Protein AF-A0ABD4QAK0-F1 (afdb_monomer_lite)

Secondary structure (DSSP, 8-state):
-HHHHHTT--TGGGHHHHHHHHHHHHHHHTS-PPPHHHHHHHHHHHTT------TTS-HHHHHHHHHHHHHTTS--

Radius of gyration: 12.4 Å; chains: 1; bounding box: 28×20×32 Å

InterPro domains:
  IPR000185 Protein translocase subunit SecA [PR00906] (14-38)
  IPR000185 Protein translocase subunit SecA [PR00906] (52-66)
  IPR000185 Protein translocase subunit SecA [PR00906] (68-76)
  IPR000185 Protein translocase subunit SecA [PTHR30612] (5-76)
  IPR011115 SecA DEAD-like, N-terminal [PF07517] (1-76)
  IPR011115 SecA DEAD-like, N-terminal [SM00957] (1-76)
  IPR014018 SecA motor DEAD [PS51196] (1-76)
  IPR027417 P-loop containing nucleoside triphosphate hydrolase [G3DSA:3.40.50.300] (1-76)
  IPR027417 P-loop containing nucleoside triphosphate hydrolase [SSF52540] (3-75)

pLDDT: mean 97.14, std 2.5, range [80.0, 98.69]

Structure (mmCIF, N/CA/C/O backbone):
data_AF-A0ABD4QAK0-F1
#
_entry.id   AF-A0ABD4QAK0-F1
#
loop_
_atom_site.group_PDB
_atom_site.id
_atom_site.type_symbol
_atom_site.label_atom_id
_atom_site.label_alt_id
_atom_site.label_comp_id
_atom_site.label_asym_id
_atom_site.label_entity_id
_atom_site.label_seq_id
_atom_site.pdbx_PDB_ins_code
_atom_site.Cartn_x
_atom_site.Cartn_y
_atom_site.Cartn_z
_atom_site.occupancy
_atom_site.B_iso_or_equiv
_atom_site.auth_seq_id
_atom_site.auth_comp_id
_atom_site.auth_asym_id
_atom_site.auth_atom_id
_atom_site.pdbx_PDB_model_num
ATOM 1 N N . LEU A 1 1 ? -10.767 -9.343 4.819 1.00 92.88 1 LEU A N 1
ATOM 2 C CA . LEU A 1 1 ? -10.369 -7.954 5.130 1.00 92.88 1 LEU A CA 1
ATOM 3 C C . LEU A 1 1 ? -11.455 -7.189 5.890 1.00 92.88 1 LEU A C 1
ATOM 5 O O . LEU A 1 1 ? -11.374 -7.209 7.104 1.00 92.88 1 LEU A O 1
ATOM 9 N N . LYS A 1 2 ? -12.517 -6.620 5.283 1.00 94.31 2 LYS A N 1
ATOM 10 C CA . LYS A 1 2 ? -13.548 -5.873 6.062 1.00 94.31 2 LYS A CA 1
ATOM 11 C C . LYS A 1 2 ? -14.186 -6.678 7.205 1.00 94.31 2 LYS A C 1
ATOM 13 O O . LYS A 1 2 ? -14.271 -6.192 8.322 1.00 94.31 2 LYS A O 1
ATOM 18 N N . ALA A 1 3 ? -14.576 -7.925 6.939 1.00 95.44 3 ALA A N 1
ATOM 19 C CA . ALA A 1 3 ? -15.104 -8.814 7.977 1.00 95.44 3 ALA A CA 1
ATOM 20 C C . ALA A 1 3 ? -14.061 -9.157 9.058 1.00 95.44 3 ALA A C 1
ATOM 22 O O . ALA A 1 3 ? -14.416 -9.365 10.206 1.00 95.44 3 ALA A O 1
ATOM 23 N N . GLU A 1 4 ? -12.772 -9.195 8.712 1.00 95.44 4 GLU A N 1
ATOM 24 C CA . GLU A 1 4 ? -11.711 -9.467 9.689 1.00 95.44 4 GLU A CA 1
ATOM 25 C C . GLU A 1 4 ? -11.467 -8.272 10.611 1.00 95.44 4 GLU A C 1
ATOM 27 O O . GLU A 1 4 ? -11.285 -8.474 11.807 1.00 95.44 4 GLU A O 1
ATOM 32 N N . LEU A 1 5 ? -11.543 -7.047 10.077 1.00 95.00 5 LEU A N 1
ATOM 33 C CA . LEU A 1 5 ? -11.539 -5.823 10.881 1.00 95.00 5 LEU A CA 1
ATOM 34 C C . 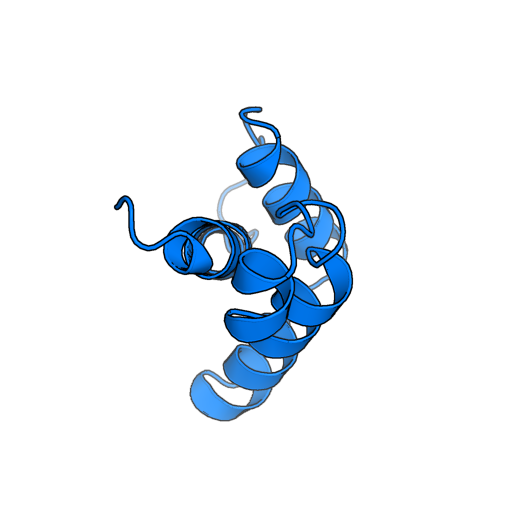LEU A 1 5 ? -12.760 -5.772 11.809 1.00 95.00 5 LEU A C 1
ATOM 36 O O . LEU A 1 5 ? -12.628 -5.472 12.990 1.00 95.00 5 LEU A O 1
ATOM 40 N N . ALA A 1 6 ? -13.943 -6.146 11.307 1.00 94.38 6 ALA A N 1
ATOM 41 C CA . ALA A 1 6 ? -15.150 -6.256 12.132 1.00 94.38 6 ALA A CA 1
ATOM 42 C C . ALA A 1 6 ? -15.015 -7.311 13.250 1.00 94.38 6 ALA A C 1
ATOM 44 O O . ALA A 1 6 ? -15.622 -7.165 14.306 1.00 94.38 6 ALA A O 1
ATOM 45 N N . ASN A 1 7 ? -14.183 -8.334 13.038 1.00 96.19 7 ASN A N 1
ATOM 46 C CA . ASN A 1 7 ? -13.850 -9.357 14.030 1.00 96.19 7 ASN A CA 1
ATOM 47 C C . ASN A 1 7 ? -12.683 -8.955 14.957 1.00 96.19 7 ASN A C 1
ATOM 49 O O . ASN A 1 7 ? -12.170 -9.802 15.685 1.00 96.19 7 ASN A O 1
ATOM 53 N N . GLY A 1 8 ? -12.251 -7.690 14.935 1.00 95.75 8 GLY A N 1
ATOM 54 C CA . GLY A 1 8 ? -11.265 -7.140 15.868 1.00 95.75 8 GLY A CA 1
ATOM 55 C C . GLY A 1 8 ? -9.802 -7.237 15.431 1.00 95.75 8 GLY A C 1
ATOM 56 O O . GLY A 1 8 ? -8.933 -6.899 16.231 1.00 95.75 8 GLY A O 1
ATOM 57 N N . LYS A 1 9 ? -9.500 -7.671 14.198 1.00 97.50 9 LYS A N 1
ATOM 58 C CA . LYS A 1 9 ? -8.130 -7.554 13.668 1.00 97.50 9 LYS A CA 1
ATOM 59 C C . LYS A 1 9 ? -7.763 -6.088 13.436 1.00 97.50 9 LYS A C 1
ATOM 61 O O . LYS A 1 9 ? -8.616 -5.286 13.055 1.00 97.50 9 LYS A O 1
ATOM 66 N N . SER A 1 10 ? -6.488 -5.764 13.607 1.00 97.62 10 SER A N 1
ATOM 67 C CA . SER A 1 10 ? -5.924 -4.469 13.226 1.00 97.62 10 SER A CA 1
ATOM 68 C C . SER A 1 10 ? -5.657 -4.392 11.717 1.00 97.62 10 SER A C 1
ATOM 70 O O . SER A 1 10 ? -5.721 -5.398 11.002 1.00 97.62 10 SER A O 1
ATOM 72 N N . LEU A 1 11 ? -5.334 -3.195 11.216 1.00 97.56 11 LEU A N 1
ATOM 73 C CA . LEU A 1 11 ? -4.865 -3.024 9.838 1.00 97.56 11 LEU A CA 1
ATOM 74 C C . LEU A 1 11 ? -3.539 -3.747 9.592 1.00 97.56 11 LEU A C 1
ATOM 76 O O . LEU A 1 11 ? -3.363 -4.345 8.531 1.00 97.56 11 LEU A O 1
ATOM 80 N N . ASP A 1 12 ? -2.646 -3.753 10.578 1.00 97.62 12 ASP A N 1
ATOM 81 C CA . ASP A 1 12 ? -1.338 -4.400 10.471 1.00 97.62 12 ASP A CA 1
ATOM 82 C C . ASP A 1 12 ? -1.483 -5.919 10.319 1.00 97.62 12 ASP A C 1
ATOM 84 O O . ASP A 1 12 ? -0.827 -6.527 9.471 1.00 97.62 12 ASP A O 1
ATOM 88 N N . ASP A 1 13 ? -2.443 -6.523 11.030 1.00 98.19 13 ASP A N 1
ATOM 89 C CA . ASP A 1 13 ? -2.760 -7.954 10.912 1.00 98.19 13 ASP A CA 1
ATOM 90 C C . ASP A 1 13 ? -3.211 -8.357 9.499 1.00 98.19 13 ASP A C 1
ATOM 92 O O . ASP A 1 13 ? -3.105 -9.524 9.107 1.00 98.19 13 ASP A O 1
ATOM 96 N N . ILE A 1 14 ? -3.754 -7.409 8.729 1.00 98.06 14 ILE A N 1
ATOM 97 C CA . ILE A 1 14 ? -4.258 -7.639 7.372 1.00 98.06 14 ILE A CA 1
ATOM 98 C C . ILE A 1 14 ? -3.429 -6.935 6.289 1.00 98.06 14 ILE A C 1
ATOM 100 O O . ILE A 1 14 ? -3.807 -6.975 5.112 1.00 98.06 14 ILE A O 1
ATOM 104 N N . LEU A 1 15 ? -2.287 -6.342 6.646 1.00 98.44 15 LEU A N 1
ATOM 105 C CA . LEU A 1 15 ? -1.441 -5.573 5.733 1.00 98.44 15 LEU A CA 1
ATOM 106 C C . LEU A 1 15 ? -0.996 -6.419 4.543 1.00 98.44 15 LEU A C 1
ATOM 108 O O . LEU A 1 15 ? -1.192 -6.040 3.387 1.00 98.44 15 LEU A O 1
ATOM 112 N N . VAL A 1 16 ? -0.447 -7.604 4.816 1.00 98.31 16 VAL A N 1
ATOM 113 C CA . VAL A 1 16 ? 0.074 -8.515 3.787 1.00 98.31 16 VAL A CA 1
ATOM 114 C C . VAL A 1 16 ? -1.009 -8.923 2.777 1.00 98.31 16 VAL A C 1
ATOM 116 O O . VAL A 1 16 ? -0.800 -8.710 1.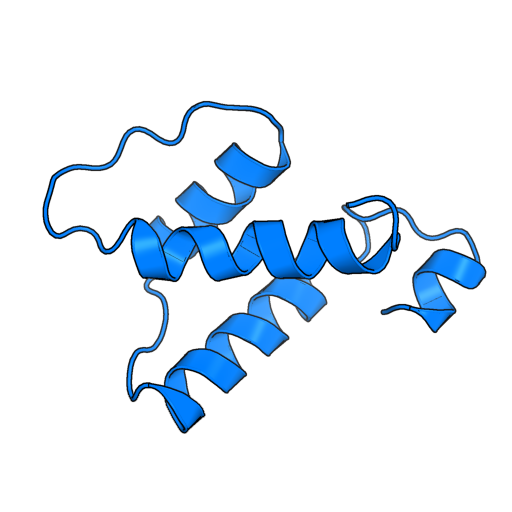576 1.00 98.31 16 VAL A O 1
ATOM 119 N N . PRO A 1 17 ? -2.172 -9.476 3.185 1.00 98.31 17 PRO A N 1
ATOM 120 C CA . PRO A 1 17 ? -3.208 -9.841 2.223 1.00 98.31 17 PRO A CA 1
ATOM 121 C C . PRO A 1 17 ? -3.827 -8.625 1.511 1.00 98.31 17 PRO A C 1
ATOM 123 O O . PRO A 1 17 ? -4.177 -8.735 0.331 1.00 98.31 17 PRO A O 1
ATOM 126 N N . ALA A 1 18 ? -3.915 -7.456 2.156 1.00 98.56 18 ALA A N 1
ATOM 127 C CA . ALA A 1 18 ? -4.370 -6.227 1.505 1.00 98.56 18 ALA A CA 1
ATOM 128 C C . ALA A 1 18 ? -3.399 -5.772 0.400 1.00 98.56 18 ALA A C 1
ATOM 130 O O . ALA A 1 18 ? -3.808 -5.581 -0.748 1.00 98.56 18 ALA A O 1
ATOM 131 N N . PHE A 1 19 ? -2.101 -5.688 0.702 1.00 98.69 19 PHE A N 1
ATOM 132 C CA . PHE A 1 19 ? -1.069 -5.289 -0.260 1.00 98.69 19 PHE A CA 1
ATOM 133 C C . PHE A 1 19 ? -0.950 -6.295 -1.410 1.00 98.69 19 PHE A C 1
ATOM 135 O O . PHE A 1 19 ? -0.818 -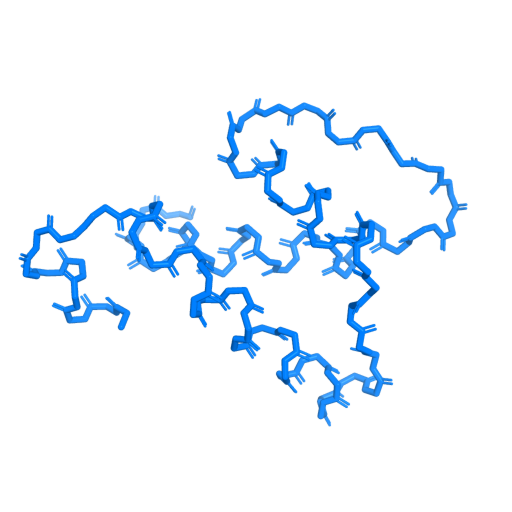5.903 -2.571 1.00 98.69 19 PHE A O 1
ATOM 142 N N . ALA A 1 20 ? -1.057 -7.595 -1.122 1.00 98.69 20 ALA A N 1
ATOM 143 C CA . ALA A 1 20 ? -1.076 -8.633 -2.149 1.00 98.69 20 ALA A CA 1
ATOM 144 C C . ALA A 1 20 ? -2.272 -8.477 -3.105 1.00 98.69 20 ALA A C 1
ATOM 146 O O . ALA A 1 20 ? -2.113 -8.617 -4.322 1.00 98.69 20 ALA A O 1
ATOM 147 N N . THR A 1 21 ? -3.448 -8.131 -2.570 1.00 98.44 21 THR A N 1
ATOM 148 C CA . THR A 1 21 ? -4.663 -7.881 -3.359 1.00 98.44 21 THR A CA 1
ATOM 149 C C . THR A 1 21 ? -4.468 -6.701 -4.308 1.00 98.44 21 THR A C 1
ATOM 151 O O . THR A 1 21 ? -4.712 -6.831 -5.510 1.00 98.44 21 THR A O 1
ATOM 154 N N . VAL A 1 22 ? -3.949 -5.578 -3.806 1.00 98.56 22 VAL A N 1
ATOM 155 C CA . VAL A 1 22 ? -3.666 -4.383 -4.617 1.00 98.56 22 VAL A CA 1
ATOM 156 C C . VAL A 1 22 ? -2.599 -4.665 -5.675 1.00 98.56 22 VAL A C 1
ATOM 158 O O . VAL A 1 22 ? -2.791 -4.312 -6.836 1.00 98.56 22 VAL A O 1
ATOM 161 N N . ARG A 1 23 ? -1.512 -5.370 -5.331 1.00 98.62 23 ARG A N 1
ATOM 162 C CA . ARG A 1 23 ? -0.454 -5.750 -6.287 1.00 98.62 23 ARG A CA 1
ATOM 163 C C . ARG A 1 23 ? -0.999 -6.607 -7.430 1.00 98.62 23 ARG A C 1
ATOM 165 O O . ARG A 1 23 ? -0.618 -6.422 -8.588 1.00 98.62 23 ARG A O 1
ATOM 172 N N . ALA A 1 24 ? -1.889 -7.552 -7.120 1.00 98.62 24 ALA A N 1
ATOM 173 C CA . ALA A 1 24 ? -2.540 -8.388 -8.124 1.00 98.62 24 ALA A CA 1
ATOM 174 C C . ALA A 1 24 ? -3.522 -7.585 -8.991 1.00 98.62 24 ALA A C 1
ATOM 176 O O . ALA A 1 24 ? -3.549 -7.771 -10.210 1.00 98.62 24 ALA A O 1
ATOM 177 N N . ALA A 1 25 ? -4.294 -6.680 -8.384 1.00 98.56 25 ALA A N 1
ATOM 178 C CA . ALA A 1 25 ? -5.212 -5.798 -9.095 1.00 98.56 25 ALA A CA 1
ATOM 179 C C . ALA A 1 25 ? -4.464 -4.852 -10.043 1.00 98.56 25 ALA A C 1
ATOM 181 O O . ALA A 1 25 ? -4.793 -4.801 -11.223 1.00 98.56 25 ALA A O 1
ATOM 182 N N . ALA A 1 26 ? -3.399 -4.193 -9.583 1.00 98.38 26 ALA A N 1
ATOM 183 C CA . ALA A 1 26 ? -2.587 -3.298 -10.404 1.00 98.38 26 ALA A CA 1
ATOM 184 C C . ALA A 1 26 ? -1.967 -4.015 -11.614 1.00 98.38 26 ALA A C 1
ATOM 186 O O . ALA A 1 26 ? -2.029 -3.504 -12.735 1.00 98.38 26 ALA A O 1
ATOM 187 N N . LYS A 1 27 ? -1.474 -5.251 -11.426 1.00 98.44 27 LYS A N 1
ATOM 188 C CA . LYS A 1 27 ? -0.973 -6.078 -12.535 1.00 98.44 27 LYS A CA 1
ATOM 189 C C . LYS A 1 27 ? -2.052 -6.323 -13.595 1.00 98.44 27 LYS A C 1
ATOM 191 O O . LYS A 1 27 ? -1.737 -6.333 -14.778 1.00 98.44 27 LYS A O 1
ATOM 196 N N . ARG A 1 28 ? -3.300 -6.562 -13.184 1.00 98.44 28 ARG A N 1
ATOM 197 C CA . ARG A 1 28 ? -4.407 -6.916 -14.091 1.00 98.44 28 ARG A CA 1
ATOM 198 C C . ARG A 1 28 ? -5.063 -5.702 -14.743 1.00 98.44 28 ARG A C 1
ATOM 200 O O . ARG A 1 28 ? -5.428 -5.779 -15.905 1.00 98.44 28 ARG A O 1
ATOM 207 N N . VAL A 1 29 ? -5.227 -4.616 -13.993 1.00 97.94 29 VAL A N 1
ATOM 208 C CA . VAL A 1 29 ? -5.979 -3.427 -14.420 1.00 97.94 29 VAL A CA 1
ATOM 209 C C . VAL A 1 29 ? -5.074 -2.426 -15.132 1.00 97.94 29 VAL A C 1
ATOM 211 O O . VAL A 1 29 ? -5.459 -1.878 -16.157 1.00 97.94 29 VAL A O 1
ATOM 214 N N . PHE A 1 30 ? -3.859 -2.212 -14.621 1.00 95.56 30 PHE A N 1
ATOM 215 C CA . PHE A 1 30 ? -2.920 -1.223 -15.161 1.00 95.56 30 PHE A CA 1
ATOM 216 C C . PHE A 1 30 ? -1.753 -1.850 -15.930 1.00 95.56 30 PHE A C 1
ATOM 218 O O . PHE A 1 30 ? -0.932 -1.128 -16.487 1.00 95.56 30 PHE A O 1
ATOM 225 N N . GLY A 1 31 ? -1.617 -3.180 -15.920 1.00 97.56 31 GLY A N 1
ATOM 226 C CA . GLY A 1 31 ? -0.433 -3.854 -16.465 1.00 97.56 31 GLY A CA 1
ATOM 227 C C . GLY A 1 31 ? 0.842 -3.617 -15.643 1.00 97.56 31 GLY A C 1
ATOM 228 O O . GLY A 1 31 ? 1.927 -3.999 -16.072 1.00 97.56 31 GLY A O 1
ATOM 229 N N . GLN A 1 32 ? 0.733 -3.005 -14.459 1.00 97.81 32 GLN A N 1
ATOM 230 C CA . GLN A 1 32 ? 1.866 -2.622 -13.617 1.00 97.81 32 GLN A CA 1
ATOM 231 C C . GLN A 1 32 ? 1.859 -3.440 -12.330 1.00 97.81 32 GLN A C 1
ATOM 233 O O . GLN A 1 32 ? 0.966 -3.320 -11.496 1.00 97.81 32 GLN A O 1
ATOM 238 N N . ARG A 1 33 ? 2.867 -4.293 -12.153 1.00 98.25 33 ARG A N 1
ATOM 239 C CA . ARG A 1 33 ? 3.060 -5.037 -10.906 1.00 98.25 33 ARG A CA 1
ATOM 240 C C . ARG A 1 33 ? 4.014 -4.254 -10.015 1.00 98.25 33 ARG A C 1
ATOM 242 O O . ARG A 1 33 ? 5.128 -3.984 -10.451 1.00 98.25 33 ARG A O 1
ATOM 249 N N . HIS A 1 34 ? 3.625 -3.983 -8.768 1.00 98.62 34 HIS A N 1
ATOM 250 C CA . HIS A 1 34 ? 4.530 -3.337 -7.815 1.00 98.62 34 HIS A CA 1
ATOM 251 C C . HIS A 1 34 ? 5.851 -4.102 -7.691 1.00 98.62 34 HIS A C 1
ATOM 253 O O . HIS A 1 34 ? 5.850 -5.337 -7.586 1.00 98.62 34 HIS A O 1
ATOM 259 N N . PHE A 1 35 ? 6.963 -3.376 -7.671 1.00 98.31 35 PHE A N 1
ATOM 260 C CA . PHE A 1 35 ? 8.276 -3.881 -7.276 1.00 98.31 35 PHE A CA 1
ATOM 261 C C . PHE A 1 35 ? 8.389 -3.973 -5.753 1.00 98.31 35 PHE A C 1
ATOM 263 O O . PHE A 1 35 ? 7.557 -3.443 -5.022 1.00 98.31 35 PHE A O 1
ATOM 270 N N . ASP A 1 36 ? 9.423 -4.644 -5.259 1.00 98.25 36 ASP A N 1
ATOM 271 C CA . ASP A 1 36 ? 9.548 -4.883 -3.819 1.00 98.25 36 ASP A CA 1
ATOM 272 C C . ASP A 1 36 ? 9.853 -3.584 -3.055 1.00 98.25 36 ASP A C 1
ATOM 274 O O . ASP A 1 36 ? 9.239 -3.324 -2.025 1.00 98.25 36 ASP A O 1
ATOM 278 N N . VAL A 1 37 ? 10.660 -2.683 -3.630 1.00 97.75 37 VAL A N 1
ATOM 279 C CA . VAL A 1 37 ? 10.886 -1.331 -3.076 1.00 97.75 37 VAL A CA 1
ATOM 280 C C . VAL A 1 37 ? 9.605 -0.494 -2.997 1.00 97.75 37 VAL A C 1
ATOM 282 O O . VAL A 1 37 ? 9.444 0.320 -2.095 1.00 97.75 37 VAL A O 1
ATOM 285 N N . GLN A 1 38 ? 8.653 -0.729 -3.904 1.00 98.62 38 GLN A N 1
ATOM 286 C CA . GLN A 1 38 ? 7.356 -0.054 -3.891 1.00 98.62 38 GLN A CA 1
ATOM 287 C C . GLN A 1 38 ? 6.447 -0.596 -2.781 1.00 98.62 38 GLN A C 1
ATOM 289 O O . GLN A 1 38 ? 5.665 0.163 -2.216 1.00 98.62 38 GLN A O 1
ATOM 294 N N . LEU A 1 39 ? 6.563 -1.886 -2.442 1.00 98.62 39 LEU A N 1
ATOM 295 C CA . LEU A 1 39 ? 5.874 -2.457 -1.283 1.00 98.62 39 LEU A CA 1
ATOM 296 C C . LEU A 1 39 ? 6.424 -1.875 0.021 1.00 98.62 39 LEU A C 1
ATOM 298 O O . LEU A 1 39 ? 5.633 -1.482 0.872 1.00 98.62 39 LEU A O 1
ATOM 302 N N . ILE A 1 40 ? 7.750 -1.755 0.137 1.00 98.38 40 ILE A N 1
ATOM 303 C CA . ILE A 1 40 ? 8.407 -1.129 1.295 1.00 98.38 40 ILE A CA 1
ATOM 304 C C . ILE A 1 40 ? 7.955 0.329 1.437 1.00 98.38 40 ILE A C 1
ATOM 306 O O . ILE A 1 40 ? 7.524 0.731 2.512 1.00 98.38 40 ILE A O 1
ATOM 310 N N . GLY A 1 41 ? 7.962 1.106 0.347 1.00 98.44 41 GLY A N 1
ATOM 311 C CA . GLY A 1 41 ? 7.456 2.482 0.366 1.00 98.44 41 GLY A CA 1
ATOM 312 C C . GLY A 1 41 ? 5.993 2.568 0.815 1.00 98.44 41 GLY A C 1
ATOM 313 O O . GLY A 1 41 ? 5.637 3.450 1.588 1.00 98.44 41 GLY A O 1
ATOM 314 N N . GLY A 1 42 ? 5.152 1.618 0.395 1.00 98.56 42 GLY A N 1
ATOM 315 C CA . GLY A 1 42 ? 3.766 1.525 0.855 1.00 98.56 42 GLY A CA 1
ATOM 316 C C . GLY A 1 42 ? 3.638 1.240 2.356 1.00 98.56 42 GLY A C 1
ATOM 317 O O . GLY A 1 42 ? 2.764 1.820 2.993 1.00 98.56 42 GLY A O 1
ATOM 318 N N . MET A 1 43 ? 4.502 0.387 2.920 1.00 98.56 43 MET A N 1
ATOM 319 C CA . MET A 1 43 ? 4.533 0.089 4.361 1.00 98.56 43 MET A CA 1
ATOM 320 C C . MET A 1 43 ? 4.955 1.321 5.167 1.00 98.56 43 MET A C 1
ATOM 322 O O . MET A 1 43 ? 4.259 1.691 6.103 1.00 98.56 43 MET A O 1
ATOM 326 N N . VAL A 1 44 ? 6.004 2.028 4.732 1.00 98.44 44 VAL A N 1
ATOM 327 C CA . VAL A 1 44 ? 6.458 3.270 5.385 1.00 98.44 44 VAL A CA 1
ATOM 328 C C . VAL A 1 44 ? 5.351 4.330 5.407 1.00 98.44 44 VAL A C 1
ATOM 330 O O . VAL A 1 44 ? 5.155 4.994 6.420 1.00 98.44 44 VAL A O 1
ATOM 333 N N . LEU A 1 45 ? 4.607 4.486 4.305 1.00 98.38 45 LEU A N 1
ATOM 334 C CA . LEU A 1 45 ? 3.472 5.416 4.252 1.00 98.38 45 LEU A CA 1
ATOM 335 C C . LEU A 1 45 ? 2.330 4.999 5.189 1.00 98.38 45 LEU A C 1
ATOM 337 O O . LEU A 1 45 ? 1.708 5.860 5.803 1.00 98.38 45 LEU A O 1
ATOM 341 N N . HIS A 1 46 ? 2.043 3.698 5.290 1.00 98.06 46 HIS A N 1
ATOM 342 C CA . HIS A 1 46 ? 1.038 3.166 6.217 1.00 98.06 46 HIS A CA 1
ATOM 343 C C . HIS A 1 46 ? 1.427 3.405 7.684 1.00 98.06 46 HIS A C 1
ATOM 345 O O . HIS A 1 46 ? 0.586 3.799 8.482 1.00 98.06 46 HIS A O 1
ATOM 351 N N . GLU A 1 47 ? 2.710 3.273 8.016 1.00 97.62 47 GLU A N 1
ATOM 352 C CA . GLU A 1 47 ? 3.264 3.538 9.353 1.00 97.62 47 GLU A CA 1
ATOM 353 C C . GLU A 1 47 ? 3.303 5.039 9.725 1.00 97.62 47 GLU A C 1
ATOM 355 O O . GLU A 1 47 ? 3.792 5.406 10.793 1.00 97.62 47 GLU A O 1
ATOM 360 N N . GLY A 1 48 ? 2.805 5.933 8.860 1.00 96.88 48 GLY A N 1
ATOM 361 C CA . GLY A 1 48 ? 2.829 7.385 9.074 1.00 96.88 48 GLY A CA 1
ATOM 362 C C . GLY A 1 48 ? 4.191 8.038 8.809 1.00 96.88 48 GLY A C 1
ATOM 363 O O . GLY A 1 48 ? 4.396 9.203 9.153 1.00 96.88 48 GLY A O 1
ATOM 364 N N . GLY A 1 49 ? 5.126 7.307 8.198 1.00 98.00 49 GLY A N 1
ATOM 365 C CA . GLY A 1 49 ? 6.435 7.808 7.796 1.00 98.00 49 GLY A CA 1
ATOM 366 C C . GLY A 1 49 ? 6.432 8.524 6.441 1.00 98.00 49 GLY A C 1
ATOM 367 O O . GLY A 1 49 ? 5.465 8.499 5.677 1.00 98.00 49 GLY A O 1
ATOM 368 N N . ILE A 1 50 ? 7.568 9.144 6.105 1.00 97.88 50 ILE A N 1
ATOM 369 C CA . ILE A 1 50 ? 7.808 9.743 4.786 1.00 97.88 50 ILE A CA 1
ATOM 370 C C . ILE A 1 50 ? 8.612 8.754 3.941 1.00 97.88 50 ILE A C 1
ATOM 372 O O . ILE A 1 50 ? 9.804 8.554 4.167 1.00 97.88 50 ILE A O 1
ATOM 376 N N . ALA A 1 51 ? 7.974 8.154 2.936 1.00 97.38 51 ALA A N 1
ATOM 377 C CA . ALA A 1 51 ? 8.664 7.310 1.966 1.00 97.38 51 ALA A CA 1
ATOM 378 C C . ALA A 1 51 ? 9.428 8.176 0.947 1.00 97.38 51 ALA A C 1
ATOM 380 O O . ALA A 1 51 ? 8.868 8.630 -0.058 1.00 97.38 51 ALA A O 1
ATOM 381 N N . GLU A 1 52 ? 10.716 8.422 1.204 1.00 97.06 52 GLU A N 1
ATOM 382 C CA . GLU A 1 52 ? 11.581 9.107 0.246 1.00 97.06 52 GLU A CA 1
ATOM 383 C C . GLU A 1 52 ? 11.873 8.194 -0.951 1.00 97.06 52 GLU A C 1
ATOM 385 O O . GLU A 1 52 ? 12.528 7.162 -0.847 1.00 97.06 52 GLU A O 1
ATOM 390 N N . MET A 1 53 ? 11.355 8.600 -2.105 1.00 96.81 53 MET A N 1
ATOM 391 C CA . MET A 1 53 ? 11.491 7.901 -3.378 1.00 96.81 53 MET A CA 1
ATOM 392 C C . MET A 1 53 ? 11.906 8.913 -4.449 1.00 96.81 53 MET A C 1
ATOM 394 O O . MET A 1 53 ? 11.466 10.069 -4.417 1.00 96.81 53 MET A O 1
ATOM 398 N N . LYS A 1 54 ? 12.722 8.529 -5.425 1.00 95.69 54 LYS A N 1
ATOM 399 C CA . LYS A 1 54 ? 13.116 9.413 -6.534 1.00 95.69 54 LYS A CA 1
ATOM 400 C C . LYS A 1 54 ? 12.017 9.516 -7.597 1.00 95.69 54 LYS A C 1
ATOM 402 O O . LYS A 1 54 ? 11.081 8.714 -7.664 1.00 95.69 54 LYS A O 1
ATOM 407 N N . THR A 1 55 ? 12.100 10.542 -8.443 1.00 95.06 55 THR A N 1
ATOM 408 C CA . THR A 1 55 ? 11.226 10.666 -9.619 1.00 95.06 55 THR A CA 1
ATOM 409 C C . THR A 1 55 ? 11.400 9.446 -10.521 1.00 95.06 55 THR A C 1
ATOM 411 O O . THR A 1 55 ? 12.521 9.027 -10.789 1.00 95.06 55 THR A O 1
ATOM 414 N N . GLY A 1 56 ? 10.287 8.873 -10.983 1.00 94.62 56 GLY A N 1
ATOM 415 C CA . GLY A 1 56 ? 10.288 7.659 -11.806 1.00 94.62 56 GLY A CA 1
ATOM 416 C C . GLY A 1 56 ? 10.151 6.348 -11.024 1.00 94.62 56 GLY A C 1
ATOM 417 O O . GLY A 1 56 ? 9.832 5.332 -11.628 1.00 94.62 56 GLY A O 1
ATOM 418 N N . GLU A 1 57 ? 10.258 6.351 -9.691 1.00 96.50 57 GLU A N 1
ATOM 419 C CA . GLU A 1 57 ? 10.095 5.129 -8.877 1.00 96.50 57 GLU A CA 1
ATOM 420 C C . GLU A 1 57 ? 8.626 4.706 -8.670 1.00 96.50 57 GLU A C 1
ATOM 422 O O . GLU A 1 57 ? 8.328 3.720 -7.994 1.00 96.50 57 GLU A O 1
ATOM 427 N N . GLY A 1 58 ? 7.679 5.427 -9.279 1.00 96.62 58 GLY A N 1
ATOM 428 C CA . GLY A 1 58 ? 6.266 5.045 -9.310 1.00 96.62 58 GLY A CA 1
ATOM 429 C C . GLY A 1 58 ? 5.476 5.382 -8.044 1.00 96.62 58 GLY A C 1
ATOM 430 O O . GLY A 1 58 ? 4.581 4.626 -7.675 1.00 96.62 58 GLY A O 1
ATOM 431 N N . LYS A 1 59 ? 5.754 6.527 -7.401 1.00 97.69 59 LYS A N 1
ATOM 432 C CA . LYS A 1 59 ? 5.060 6.999 -6.180 1.00 97.69 59 LYS A CA 1
ATOM 433 C C . LYS A 1 59 ? 3.529 6.942 -6.273 1.00 97.69 59 LYS A C 1
ATOM 435 O O . LYS A 1 59 ? 2.864 6.559 -5.318 1.00 97.69 59 LYS A O 1
ATOM 440 N N . THR A 1 60 ? 2.969 7.274 -7.437 1.00 97.31 60 THR A N 1
ATOM 441 C CA . THR A 1 60 ? 1.520 7.213 -7.686 1.00 97.31 60 THR A CA 1
ATOM 442 C C . THR A 1 60 ? 0.970 5.796 -7.530 1.00 97.31 60 THR A C 1
ATOM 444 O O . THR A 1 60 ? -0.059 5.600 -6.893 1.00 97.31 60 THR A O 1
ATOM 447 N N . LEU A 1 61 ? 1.675 4.794 -8.065 1.00 98.12 61 LEU A N 1
ATOM 448 C CA . LEU A 1 61 ? 1.291 3.393 -7.929 1.00 98.12 61 LEU A CA 1
ATOM 449 C C . LEU A 1 61 ? 1.498 2.899 -6.489 1.00 98.12 61 LEU A C 1
ATOM 451 O O . LEU A 1 61 ? 0.668 2.150 -5.974 1.00 98.12 61 LEU A O 1
ATOM 455 N N . VAL A 1 62 ? 2.568 3.341 -5.821 1.00 98.44 62 VAL A N 1
ATOM 456 C CA . VAL A 1 62 ? 2.858 3.012 -4.413 1.00 98.44 62 VAL A CA 1
ATOM 457 C C . VAL A 1 62 ? 1.716 3.436 -3.497 1.00 98.44 62 VAL A C 1
ATOM 459 O O . VAL A 1 62 ? 1.261 2.619 -2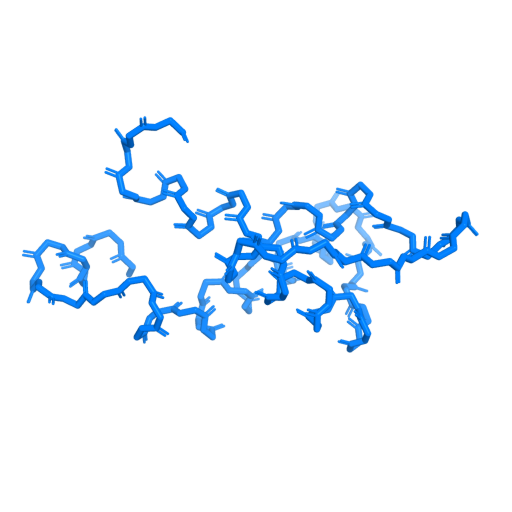.703 1.00 98.44 62 VAL A O 1
ATOM 462 N N . ALA A 1 63 ? 1.199 4.660 -3.655 1.00 98.12 63 ALA A N 1
ATOM 463 C CA . ALA A 1 63 ? 0.136 5.203 -2.808 1.00 98.12 63 ALA A CA 1
ATOM 464 C C . ALA A 1 63 ? -1.146 4.350 -2.809 1.00 98.12 63 ALA A C 1
ATOM 466 O O . ALA A 1 63 ? -1.871 4.337 -1.819 1.00 98.12 63 ALA A O 1
ATOM 467 N N . THR A 1 64 ? -1.407 3.576 -3.870 1.00 98.25 64 THR A N 1
ATOM 468 C CA . THR A 1 64 ? -2.584 2.688 -3.932 1.00 98.25 64 THR A CA 1
ATOM 469 C C . THR A 1 64 ? -2.583 1.597 -2.855 1.00 98.25 64 THR A C 1
ATOM 471 O O . THR A 1 64 ? -3.656 1.150 -2.456 1.00 98.25 64 THR A O 1
ATOM 474 N N . LEU A 1 65 ? -1.405 1.185 -2.365 1.00 98.62 65 LEU A N 1
ATOM 475 C CA . LEU A 1 65 ? -1.256 0.154 -1.333 1.00 98.62 65 LEU A CA 1
ATOM 476 C C . LEU A 1 65 ? -1.795 0.625 0.032 1.00 98.62 65 LEU A C 1
ATOM 478 O O . LEU A 1 65 ? -2.786 0.050 0.495 1.00 98.62 65 LEU A O 1
ATOM 482 N N . PRO A 1 66 ? -1.220 1.670 0.669 1.00 98.38 66 PRO A N 1
ATOM 483 C CA . PRO A 1 66 ? -1.700 2.150 1.959 1.00 98.38 66 PRO A CA 1
ATOM 484 C C . PRO A 1 66 ? -3.087 2.787 1.853 1.00 98.38 66 PRO A C 1
ATOM 486 O O . PRO A 1 66 ? -3.871 2.636 2.783 1.00 98.38 66 PRO A O 1
ATOM 489 N N . VAL A 1 67 ? -3.435 3.438 0.732 1.00 98.19 67 VAL A N 1
ATOM 490 C CA . VAL A 1 67 ? -4.783 4.007 0.545 1.00 98.19 67 VAL A CA 1
ATOM 491 C C . VAL A 1 67 ? -5.840 2.911 0.609 1.00 98.19 67 VAL A C 1
ATOM 493 O O . VAL A 1 67 ? -6.816 3.052 1.336 1.00 98.19 67 VAL A O 1
ATOM 496 N N . TYR A 1 68 ? -5.642 1.794 -0.098 1.00 98.38 68 TYR A N 1
ATOM 497 C CA . T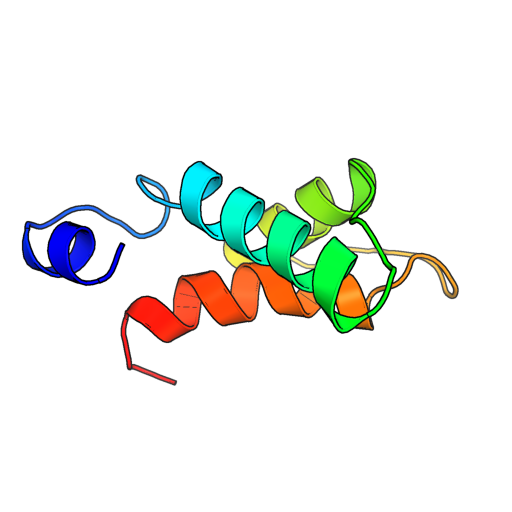YR A 1 68 ? -6.590 0.683 -0.040 1.00 98.38 68 TYR A CA 1
ATOM 498 C C . TYR A 1 68 ? -6.694 0.092 1.367 1.00 98.38 68 TYR A C 1
ATOM 500 O O . TYR A 1 68 ? -7.807 -0.129 1.833 1.00 98.38 68 TYR A O 1
ATOM 508 N N . LEU A 1 69 ? -5.558 -0.161 2.031 1.00 98.38 69 LEU A N 1
ATOM 509 C CA . LEU A 1 69 ? -5.536 -0.739 3.376 1.00 98.38 69 LEU A CA 1
ATOM 510 C C . LEU A 1 69 ? -6.300 0.144 4.373 1.00 98.38 69 LEU A C 1
ATOM 512 O O . LEU A 1 69 ? -7.239 -0.335 5.002 1.00 98.38 69 LEU A O 1
ATOM 516 N N . ASN A 1 70 ? -5.959 1.429 4.459 1.00 97.38 70 ASN A N 1
ATOM 517 C CA . ASN A 1 70 ? -6.566 2.356 5.417 1.00 97.38 70 ASN A CA 1
ATOM 518 C C . ASN A 1 70 ? -8.045 2.641 5.107 1.00 97.38 70 ASN A C 1
ATOM 520 O O . ASN A 1 70 ? -8.874 2.691 6.017 1.00 97.38 70 ASN A O 1
ATOM 524 N N . ALA A 1 71 ? -8.424 2.701 3.826 1.00 97.81 71 ALA A N 1
ATOM 525 C CA . ALA A 1 71 ? -9.820 2.880 3.427 1.00 97.81 71 ALA A CA 1
ATOM 526 C C . ALA A 1 71 ? -10.739 1.725 3.877 1.00 97.81 71 ALA A C 1
ATOM 528 O O . ALA A 1 71 ? -11.961 1.893 3.936 1.00 97.81 71 ALA A O 1
ATOM 529 N N . LEU A 1 72 ? -10.198 0.546 4.223 1.00 96.69 72 LEU A N 1
ATOM 530 C CA . LEU A 1 72 ? -11.004 -0.559 4.753 1.00 96.69 72 LEU A CA 1
ATOM 531 C C . LEU A 1 72 ? -11.649 -0.227 6.105 1.00 96.69 72 LEU A C 1
ATOM 533 O O . LEU A 1 72 ? -12.721 -0.768 6.382 1.00 96.69 72 LEU A O 1
ATOM 537 N N . GLU A 1 73 ? -11.074 0.692 6.890 1.00 94.12 73 GLU A N 1
ATOM 538 C CA . GLU A 1 73 ? -11.697 1.196 8.124 1.00 94.12 73 GLU A CA 1
ATOM 539 C C . GLU A 1 73 ? -12.898 2.111 7.867 1.00 94.12 73 GLU A C 1
ATOM 541 O O . GLU A 1 73 ? -13.682 2.361 8.777 1.00 94.12 73 GLU A O 1
ATOM 546 N N . SER A 1 74 ? -13.076 2.586 6.628 1.00 92.69 74 SER A N 1
ATOM 547 C CA . SER A 1 74 ? -14.177 3.472 6.225 1.00 92.69 74 SER A CA 1
ATOM 548 C C . SER A 1 74 ? -14.214 4.810 6.984 1.00 92.69 74 SER A C 1
ATOM 550 O O . SER A 1 74 ? -15.289 5.349 7.237 1.00 92.69 74 SER A O 1
ATOM 552 N N . LYS A 1 75 ? -13.040 5.350 7.336 1.00 92.69 75 LYS A N 1
ATOM 553 C CA . LYS A 1 75 ? -12.883 6.632 8.054 1.00 92.69 75 LYS A CA 1
ATOM 554 C C . LYS A 1 75 ? -12.390 7.795 7.177 1.00 92.69 75 LYS A C 1
ATOM 556 O O . LYS A 1 75 ? -12.278 8.909 7.681 1.00 92.69 75 LYS A O 1
ATOM 561 N N . GLY A 1 76 ? -12.127 7.545 5.894 1.00 80.00 76 GLY A N 1
ATOM 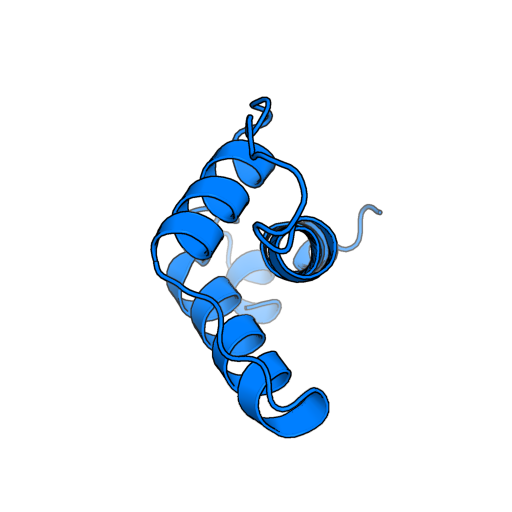562 C CA . GLY A 1 76 ? -11.506 8.492 4.962 1.00 80.00 76 GLY A CA 1
ATOM 563 C C . GLY A 1 76 ? -10.340 7.842 4.252 1.00 80.00 76 GLY A C 1
ATOM 564 O O . GLY A 1 76 ? -9.231 7.889 4.818 1.00 80.00 76 GLY A O 1
#

Foldseek 3Di:
DLVVVVVVDDLVNCLVVLLVVLQVVCCVPVVDHQDPLLSVLLVCVLVVHHRDDDPPNCVVSSVSRSVRSVCSVVPD

Sequence (76 aa):
LKAELANGKSLDDILVPAFATVRAAAKRVFGQRHFDVQLIGGMVLHEGGIAEMKTGEGKTLVATLPVYLNALESKG

Organism: Mycobacterium tuberculosis (NCBI:txid1773)